Protein AF-0000000074333391 (afdb_homodimer)

pLDDT: mean 86.5, std 15.78, range [32.28, 97.62]

Sequence (176 aa):
MSSSSSAQSRLIGGKIEFFCNCNRQLRVQTSTSRMNPGKRYVKCGECRVYEFLDDDLPSEYYKELVFGFFQRQRGVDTRPMVEALGKVMSSSSSAQSRLIGGKIEFFCNCNRQLRVQTSTSRMNPGKRYVKCGECRVYEFLDDDLPSEYYKELVFGFFQRQRGVDTRPMVEALGKV

Radius of gyration: 20.05 Å; Cα contacts (8 Å, |Δi|>4): 295; chains: 2; bounding box: 41×58×46 Å

Structure (mmCIF, N/CA/C/O backbone):
data_AF-0000000074333391-model_v1
#
loop_
_entity.id
_entity.type
_entity.pdbx_description
1 polymer 'Uncharacterized protein'
#
loop_
_atom_site.group_PDB
_atom_site.id
_atom_site.type_symbol
_atom_site.label_atom_id
_atom_site.label_alt_id
_atom_site.label_comp_id
_atom_site.label_asym_id
_atom_site.label_entity_id
_atom_site.label_seq_id
_atom_site.pdbx_PDB_ins_code
_atom_site.Cartn_x
_atom_site.Cartn_y
_atom_site.Cartn_z
_atom_site.occupancy
_atom_site.B_iso_or_equiv
_atom_site.auth_seq_id
_atom_site.auth_comp_id
_atom_site.auth_asym_id
_atom_site.auth_atom_id
_atom_site.pdbx_PDB_model_num
ATOM 1 N N . MET A 1 1 ? -13.977 -21.531 -26.641 1 32.59 1 MET A N 1
ATOM 2 C CA . MET A 1 1 ? -14.367 -20.75 -25.469 1 32.59 1 MET A CA 1
ATOM 3 C C . MET A 1 1 ? -13.258 -20.766 -24.406 1 32.59 1 MET A C 1
ATOM 5 O O . MET A 1 1 ? -13.047 -21.766 -23.75 1 32.59 1 MET A O 1
ATOM 9 N N . SER A 1 2 ? -12.023 -20.234 -24.578 1 42.62 2 SER A N 1
ATOM 10 C CA . SER A 1 2 ? -10.883 -20.344 -23.688 1 42.62 2 SER A CA 1
ATOM 11 C C . SER A 1 2 ? -11.242 -19.922 -22.266 1 42.62 2 SER A C 1
ATOM 13 O O . SER A 1 2 ? -11.555 -18.766 -22.016 1 42.62 2 SER A O 1
ATOM 15 N N . SER A 1 3 ? -12.07 -20.578 -21.531 1 46.5 3 SER A N 1
ATOM 16 C CA . SER A 1 3 ? -12.602 -20.328 -20.188 1 46.5 3 SER A CA 1
ATOM 17 C C . SER A 1 3 ? -11.523 -19.766 -19.266 1 46.5 3 SER A C 1
ATOM 19 O O . SER A 1 3 ? -10.445 -20.359 -19.125 1 46.5 3 SER A O 1
ATOM 21 N N . SER A 1 4 ? -11.383 -18.516 -19.203 1 55.12 4 SER A N 1
ATOM 22 C CA . SER A 1 4 ? -10.422 -17.828 -18.344 1 55.12 4 SER A CA 1
ATOM 23 C C . SER A 1 4 ? -10.359 -18.484 -16.969 1 55.12 4 SER A C 1
ATOM 25 O O . SER A 1 4 ? -11.297 -18.359 -16.172 1 55.12 4 SER A O 1
ATOM 27 N N . SER A 1 5 ? -9.93 -19.812 -16.828 1 76.12 5 SER A N 1
ATOM 28 C CA . SER A 1 5 ? -10.047 -20.625 -15.617 1 76.12 5 SER A CA 1
ATOM 29 C C . SER A 1 5 ? -9.289 -19.984 -14.461 1 76.12 5 SER A C 1
ATOM 31 O O . SER A 1 5 ? -8.172 -19.5 -14.641 1 76.12 5 SER A O 1
ATOM 33 N N . SER A 1 6 ? -9.984 -19.391 -13.5 1 88.31 6 SER A N 1
ATOM 34 C CA . SER A 1 6 ? -9.438 -18.859 -12.258 1 88.31 6 SER A CA 1
ATOM 35 C C . SER A 1 6 ? -8.648 -19.922 -11.5 1 88.31 6 SER A C 1
ATOM 37 O O . SER A 1 6 ? -8.922 -21.109 -11.641 1 88.31 6 SER A O 1
ATOM 39 N N . ALA A 1 7 ? -7.551 -19.516 -10.883 1 94.75 7 ALA A N 1
ATOM 40 C CA . ALA A 1 7 ? -6.793 -20.422 -10.023 1 94.75 7 ALA A CA 1
ATOM 41 C C . ALA A 1 7 ? -7.652 -20.938 -8.867 1 94.75 7 ALA A C 1
ATOM 43 O O . ALA A 1 7 ? -8.617 -20.281 -8.469 1 94.75 7 ALA A O 1
ATOM 44 N N . GLN A 1 8 ? -7.391 -22.172 -8.469 1 94.38 8 GLN A N 1
ATOM 45 C CA . GLN A 1 8 ? -8.062 -22.75 -7.312 1 94.38 8 GLN A CA 1
ATOM 46 C C . GLN A 1 8 ? -7.195 -22.641 -6.062 1 94.38 8 GLN A C 1
ATOM 48 O O . GLN A 1 8 ? -5.98 -22.844 -6.121 1 94.38 8 GLN A O 1
ATOM 53 N N . SER A 1 9 ? -7.832 -22.125 -4.957 1 95.12 9 SER A N 1
ATOM 54 C CA . SER A 1 9 ? -7.113 -22.078 -3.688 1 95.12 9 SER A CA 1
ATOM 55 C C . SER A 1 9 ? -7.496 -23.25 -2.791 1 95.12 9 SER A C 1
ATOM 57 O O . SER A 1 9 ? -8.664 -23.641 -2.74 1 95.12 9 SER A O 1
ATOM 59 N N . ARG A 1 10 ? -6.527 -23.906 -2.131 1 93.25 10 ARG A N 1
ATOM 60 C CA . ARG A 1 10 ? -6.73 -25.016 -1.206 1 93.25 10 ARG A CA 1
ATOM 61 C C . ARG A 1 10 ? -5.957 -24.797 0.091 1 93.25 10 ARG A C 1
ATOM 63 O O . ARG A 1 10 ? -4.867 -24.219 0.08 1 93.25 10 ARG A O 1
ATOM 70 N N . LEU A 1 11 ? -6.609 -25.109 1.186 1 93.12 11 LEU A N 1
ATOM 71 C CA . LEU A 1 11 ? -5.887 -25.094 2.453 1 93.12 11 LEU A CA 1
ATOM 72 C C . LEU A 1 11 ? -5.113 -26.391 2.66 1 93.12 11 LEU A C 1
ATOM 74 O O . LEU A 1 11 ? -5.715 -27.469 2.771 1 93.12 11 LEU A O 1
ATOM 78 N N . ILE A 1 12 ? -3.889 -26.391 2.605 1 90.12 12 ILE A N 1
ATOM 79 C CA . ILE A 1 12 ? -3.029 -27.547 2.809 1 90.12 12 ILE A CA 1
ATOM 80 C C . ILE A 1 12 ? -2.072 -27.281 3.969 1 90.12 12 ILE A C 1
ATOM 82 O O . ILE A 1 12 ? -1.258 -26.359 3.91 1 90.12 12 ILE A O 1
ATOM 86 N N . GLY A 1 13 ? -2.117 -28.125 4.992 1 91.31 13 GLY A N 1
ATOM 87 C CA . GLY A 1 13 ? -1.224 -27.969 6.129 1 91.31 13 GLY A CA 1
ATOM 88 C C . GLY A 1 13 ? -1.33 -26.609 6.781 1 91.31 13 GLY A C 1
ATOM 89 O O . GLY A 1 13 ? -0.319 -26.016 7.172 1 91.31 13 GLY A O 1
ATOM 90 N N . GLY A 1 14 ? -2.508 -25.922 6.68 1 88.25 14 GLY A N 1
ATOM 91 C CA . GLY A 1 14 ? -2.717 -24.625 7.316 1 88.25 14 GLY A CA 1
ATOM 92 C C . GLY A 1 14 ? -2.312 -23.453 6.438 1 88.25 14 GLY A C 1
ATOM 93 O O . GLY A 1 14 ? -2.338 -22.312 6.879 1 88.25 14 GLY A O 1
ATOM 94 N N . LYS A 1 15 ? -1.855 -23.844 5.316 1 89.56 15 LYS A N 1
ATOM 95 C CA . LYS A 1 15 ? -1.466 -22.781 4.379 1 89.56 15 LYS A CA 1
ATOM 96 C C . LYS A 1 15 ? -2.352 -22.812 3.135 1 89.56 15 LYS A C 1
ATOM 98 O O . LYS A 1 15 ? -2.828 -23.859 2.721 1 89.56 15 LYS A O 1
ATOM 103 N N . ILE A 1 16 ? -2.59 -21.578 2.678 1 92.62 16 ILE A N 1
ATOM 104 C CA . ILE A 1 16 ? -3.342 -21.484 1.43 1 92.62 16 ILE A CA 1
ATOM 105 C C . ILE A 1 16 ? -2.404 -21.719 0.246 1 92.62 16 ILE A C 1
ATOM 107 O O . ILE A 1 16 ? -1.4 -21.016 0.098 1 92.62 16 ILE A O 1
ATOM 111 N N . GLU A 1 17 ? -2.783 -22.703 -0.488 1 95.62 17 GLU A N 1
ATOM 112 C CA . GLU A 1 17 ? -2.043 -23.016 -1.708 1 95.62 17 GLU A CA 1
ATOM 113 C C . GLU A 1 17 ? -2.906 -22.797 -2.947 1 95.62 17 GLU A C 1
ATOM 115 O O . GLU A 1 17 ? -4.133 -22.891 -2.881 1 95.62 17 GLU A O 1
ATOM 120 N N . PHE A 1 18 ? -2.191 -22.453 -4.023 1 96.69 18 PHE A N 1
ATOM 121 C CA . PHE A 1 18 ? -2.922 -22.156 -5.25 1 96.69 18 PHE A CA 1
ATOM 122 C C . PHE A 1 18 ? -2.619 -23.188 -6.328 1 96.69 18 PHE A C 1
ATOM 124 O O . PHE A 1 18 ? -1.48 -23.641 -6.453 1 96.69 18 PHE A O 1
ATOM 131 N N . PHE A 1 19 ? -3.721 -23.562 -7.055 1 96.81 19 PHE A N 1
ATOM 132 C CA . PHE A 1 19 ? -3.596 -24.547 -8.117 1 96.81 19 PHE A CA 1
ATOM 133 C C . PHE A 1 19 ? -4.273 -24.062 -9.391 1 96.81 19 PHE A C 1
ATOM 135 O O . PHE A 1 19 ? -5.328 -23.438 -9.336 1 96.81 19 PHE A O 1
ATOM 142 N N . CYS A 1 20 ? -3.584 -24.328 -10.469 1 96.62 20 CYS A N 1
ATOM 143 C CA . CYS A 1 20 ? -4.25 -24.172 -11.758 1 96.62 20 CYS A CA 1
ATOM 144 C C . CYS A 1 20 ? -5.285 -25.266 -11.977 1 96.62 20 CYS A C 1
ATOM 146 O O . CYS A 1 20 ? -5.281 -26.281 -11.266 1 96.62 20 CYS A O 1
ATOM 148 N N . ASN A 1 21 ? -6.148 -25.031 -12.922 1 92.44 21 ASN A N 1
ATOM 149 C CA . ASN A 1 21 ? -7.137 -26.047 -13.258 1 92.44 21 ASN A CA 1
ATOM 150 C C . ASN A 1 21 ? -6.488 -27.266 -13.922 1 92.44 21 ASN A C 1
ATOM 152 O O . ASN A 1 21 ? -7.086 -28.344 -13.984 1 92.44 21 ASN A O 1
ATOM 156 N N . CYS A 1 22 ? -5.305 -27.234 -14.391 1 95.5 22 CYS A N 1
ATOM 157 C CA . CYS A 1 22 ? -4.566 -28.359 -14.961 1 95.5 22 CYS A CA 1
ATOM 158 C C . CYS A 1 22 ? -3.859 -29.156 -13.875 1 95.5 22 CYS A C 1
ATOM 160 O O . CYS A 1 22 ? -3.029 -30.016 -14.172 1 95.5 22 CYS A O 1
ATOM 162 N N . ASN A 1 23 ? -4.059 -28.734 -12.68 1 93.69 23 ASN A N 1
ATOM 163 C CA . ASN A 1 23 ? -3.643 -29.453 -11.477 1 93.69 23 ASN A CA 1
ATOM 164 C C . ASN A 1 23 ? -2.197 -29.125 -11.109 1 93.69 23 ASN A C 1
ATOM 166 O O . ASN A 1 23 ? -1.591 -29.828 -10.297 1 93.69 23 ASN A O 1
ATOM 170 N N . ARG A 1 24 ? -1.638 -28.141 -11.695 1 95.44 24 ARG A N 1
ATOM 171 C CA . ARG A 1 24 ? -0.315 -27.688 -11.289 1 95.44 24 ARG A CA 1
ATOM 172 C C . ARG A 1 24 ? -0.411 -26.719 -10.109 1 95.44 24 ARG A C 1
ATOM 174 O O . ARG A 1 24 ? -1.289 -25.844 -10.078 1 95.44 24 ARG A O 1
ATOM 181 N N . GLN A 1 25 ? 0.485 -27 -9.18 1 96.44 25 GLN A N 1
ATOM 182 C CA . GLN A 1 25 ? 0.6 -26.047 -8.094 1 96.44 25 GLN A CA 1
ATOM 183 C C . GLN A 1 25 ? 1.235 -24.734 -8.57 1 96.44 25 GLN A C 1
ATOM 185 O O . GLN A 1 25 ? 2.203 -24.766 -9.336 1 96.44 25 GLN A O 1
ATOM 190 N N . LEU A 1 26 ? 0.588 -23.609 -8.172 1 97 26 LEU A N 1
ATOM 191 C CA . LEU A 1 26 ? 1.066 -22.312 -8.617 1 97 26 LEU A CA 1
ATOM 192 C C . LEU A 1 26 ? 1.818 -21.594 -7.496 1 97 26 LEU A C 1
ATOM 194 O O . LEU A 1 26 ? 1.351 -21.547 -6.355 1 97 26 LEU A O 1
ATOM 198 N N . ARG A 1 27 ? 2.975 -21.031 -7.828 1 96.12 27 ARG A N 1
ATOM 199 C CA . ARG A 1 27 ? 3.742 -20.25 -6.863 1 96.12 27 ARG A CA 1
ATOM 200 C C . ARG A 1 27 ? 3.229 -18.812 -6.797 1 96.12 27 ARG A C 1
ATOM 202 O O . ARG A 1 27 ? 2.918 -18.219 -7.824 1 96.12 27 ARG A O 1
ATOM 209 N N . VAL A 1 28 ? 3.18 -18.344 -5.543 1 95.94 28 VAL A N 1
ATOM 210 C CA . VAL A 1 28 ? 2.812 -16.938 -5.344 1 95.94 28 VAL A CA 1
ATOM 211 C C . VAL A 1 28 ? 4.02 -16.047 -5.602 1 95.94 28 VAL A C 1
ATOM 213 O O . VAL A 1 28 ? 5.098 -16.266 -5.039 1 95.94 28 VAL A O 1
ATOM 216 N N . GLN A 1 29 ? 3.887 -15.07 -6.555 1 96 29 GLN A N 1
ATOM 217 C CA . GLN A 1 29 ? 4.918 -14.086 -6.875 1 96 29 GLN A CA 1
ATOM 218 C C . GLN A 1 29 ? 4.473 -12.68 -6.496 1 96 29 GLN A C 1
ATOM 220 O O . GLN A 1 29 ? 3.297 -12.453 -6.199 1 96 29 GLN A O 1
ATOM 225 N N . THR A 1 30 ? 5.504 -11.773 -6.359 1 95.06 30 THR A N 1
ATOM 226 C CA . THR A 1 30 ? 5.227 -10.375 -6.031 1 95.06 30 THR A CA 1
ATOM 227 C C . THR A 1 30 ? 5.578 -9.469 -7.207 1 95.06 30 THR A C 1
ATOM 229 O O . THR A 1 30 ? 6.703 -9.492 -7.707 1 95.06 30 THR A O 1
ATOM 232 N N . SER A 1 31 ? 4.57 -8.711 -7.676 1 96.38 31 SER A N 1
ATOM 233 C CA . SER A 1 31 ? 4.809 -7.727 -8.727 1 96.38 31 SER A CA 1
ATOM 234 C C . SER A 1 31 ? 5.609 -6.539 -8.211 1 96.38 31 SER A C 1
ATOM 236 O O . SER A 1 31 ? 5.32 -6.016 -7.129 1 96.38 31 SER A O 1
ATOM 238 N N . THR A 1 32 ? 6.594 -6.082 -8.914 1 93.94 32 THR A N 1
ATOM 239 C CA . THR A 1 32 ? 7.383 -4.91 -8.547 1 93.94 32 THR A CA 1
ATOM 240 C C . THR A 1 32 ? 7.227 -3.807 -9.586 1 93.94 32 THR A C 1
ATOM 242 O O . THR A 1 32 ? 7.977 -2.828 -9.578 1 93.94 32 THR A O 1
ATOM 245 N N . SER A 1 33 ? 6.309 -3.992 -10.445 1 94.75 33 SER A N 1
ATOM 246 C CA . SER A 1 33 ? 6.078 -2.986 -11.477 1 94.75 33 SER A CA 1
ATOM 247 C C . SER A 1 33 ? 5.461 -1.723 -10.891 1 94.75 33 SER A C 1
ATOM 249 O O . SER A 1 33 ? 4.824 -1.768 -9.836 1 94.75 33 SER A O 1
ATOM 251 N N . ARG A 1 34 ? 5.613 -0.587 -11.562 1 92.75 34 ARG A N 1
ATOM 252 C CA . ARG A 1 34 ? 5.098 0.695 -11.094 1 92.75 34 ARG A CA 1
ATOM 253 C C . ARG A 1 34 ? 3.574 0.678 -11.023 1 92.75 34 ARG A C 1
ATOM 255 O O . ARG A 1 34 ? 2.979 1.343 -10.172 1 92.75 34 ARG A O 1
ATOM 262 N N . MET A 1 35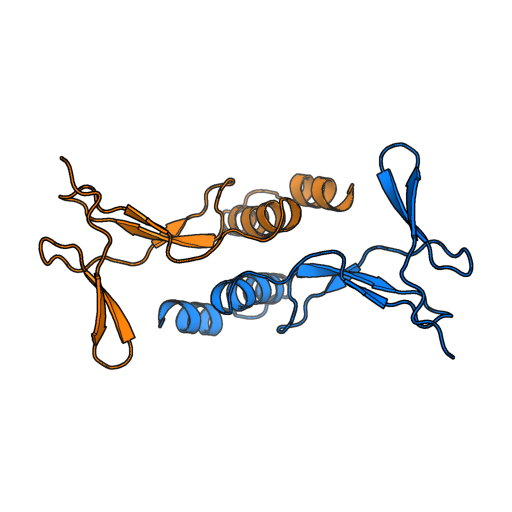 ? 2.969 -0.097 -11.836 1 95.44 35 MET A N 1
ATOM 263 C CA . MET A 1 35 ? 1.512 -0.113 -11.93 1 95.44 35 MET A CA 1
ATOM 264 C C . MET A 1 35 ? 0.9 -0.939 -10.805 1 95.44 35 MET A C 1
ATOM 266 O O . MET A 1 35 ? -0.209 -0.652 -10.352 1 95.44 35 MET A O 1
ATOM 270 N N . ASN A 1 36 ? 1.569 -1.975 -10.352 1 96.75 36 ASN A N 1
ATOM 271 C CA . ASN A 1 36 ? 1.051 -2.871 -9.32 1 96.75 36 ASN A CA 1
ATOM 272 C C . ASN A 1 36 ? 2.139 -3.279 -8.336 1 96.75 36 ASN A C 1
ATOM 274 O O . ASN A 1 36 ? 2.369 -4.469 -8.109 1 96.75 36 ASN A O 1
ATOM 278 N N . PRO A 1 37 ? 2.719 -2.311 -7.738 1 96.25 37 PRO A N 1
ATOM 279 C CA . PRO A 1 37 ? 3.838 -2.658 -6.859 1 96.25 37 PRO A CA 1
ATOM 280 C C . PRO A 1 37 ? 3.393 -3.412 -5.609 1 96.25 37 PRO A C 1
ATOM 282 O O . PRO A 1 37 ? 2.434 -3.006 -4.949 1 96.25 37 PRO A O 1
ATOM 285 N N . GLY A 1 38 ? 4.078 -4.531 -5.379 1 95.25 38 GLY A N 1
ATOM 286 C CA . GLY A 1 38 ? 3.83 -5.273 -4.152 1 95.25 38 GLY A CA 1
ATOM 287 C C . GLY A 1 38 ? 2.691 -6.27 -4.277 1 95.25 38 GLY A C 1
ATOM 288 O O . GLY A 1 38 ? 2.484 -7.098 -3.391 1 95.25 38 GLY A O 1
ATOM 289 N N . LYS A 1 39 ? 1.896 -6.148 -5.371 1 96.62 39 LYS A N 1
ATOM 290 C CA . LYS A 1 39 ? 0.739 -7.027 -5.52 1 96.62 39 LYS A CA 1
ATOM 291 C C . LYS A 1 39 ? 1.172 -8.469 -5.762 1 96.62 39 LYS A C 1
ATOM 293 O O . LYS A 1 39 ? 2.055 -8.727 -6.582 1 96.62 39 LYS A O 1
ATOM 298 N N . ARG A 1 40 ? 0.473 -9.305 -5.008 1 96.06 40 ARG A N 1
ATOM 299 C CA . ARG A 1 40 ? 0.779 -10.719 -5.207 1 96.06 40 ARG A CA 1
ATOM 300 C C . ARG A 1 40 ? -0.031 -11.289 -6.363 1 96.06 40 ARG A C 1
ATOM 302 O O . ARG A 1 40 ? -1.159 -10.859 -6.613 1 96.06 40 ARG A O 1
ATOM 309 N N . TYR A 1 41 ? 0.619 -12.25 -7.047 1 96.88 41 TYR A N 1
ATOM 310 C CA . TYR A 1 41 ? -0.093 -12.898 -8.141 1 96.88 41 TYR A CA 1
ATOM 311 C C . TYR A 1 41 ? 0.376 -14.336 -8.328 1 96.88 41 TYR A C 1
ATOM 313 O O . TYR A 1 41 ? 1.42 -14.727 -7.805 1 96.88 41 TYR A O 1
ATOM 321 N N . VAL A 1 42 ? -0.471 -15.094 -8.969 1 97 42 VAL A N 1
ATOM 322 C CA . VAL A 1 42 ? -0.135 -16.438 -9.414 1 97 42 VAL A CA 1
ATOM 323 C C . VAL A 1 42 ? -0.33 -16.562 -10.922 1 97 42 VAL A C 1
ATOM 325 O O . VAL A 1 42 ? -1.136 -15.836 -11.508 1 97 42 VAL A O 1
ATOM 328 N N . LYS A 1 43 ? 0.478 -17.438 -11.492 1 97.62 43 LYS A N 1
ATOM 329 C CA . LYS A 1 43 ? 0.326 -17.703 -12.914 1 97.62 43 LYS A CA 1
ATOM 330 C C . LYS A 1 43 ? 0.72 -19.141 -13.258 1 97.62 43 LYS A C 1
ATOM 332 O O . LYS A 1 43 ? 1.646 -19.688 -12.664 1 97.62 43 LYS A O 1
ATOM 337 N N . CYS A 1 44 ? -0.02 -19.719 -14.141 1 96.88 44 CYS A N 1
ATOM 338 C CA . CYS A 1 44 ? 0.323 -21.031 -14.68 1 96.88 44 CYS A CA 1
ATOM 339 C C . CYS A 1 44 ? 1.198 -20.891 -15.922 1 96.88 44 CYS A C 1
ATOM 341 O O . CYS A 1 44 ? 0.898 -20.109 -16.812 1 96.88 44 CYS A O 1
ATOM 343 N N . GLY A 1 45 ? 2.305 -21.656 -16 1 95.38 45 GLY A N 1
ATOM 344 C CA . GLY A 1 45 ? 3.205 -21.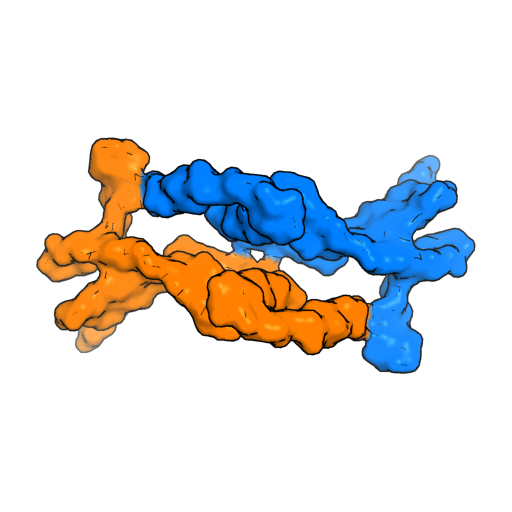609 -17.141 1 95.38 45 GLY A CA 1
ATOM 345 C C . GLY A 1 45 ? 2.656 -22.344 -18.359 1 95.38 45 GLY A C 1
ATOM 346 O O . GLY A 1 45 ? 3.17 -22.172 -19.469 1 95.38 45 GLY A O 1
ATOM 347 N N . GLU A 1 46 ? 1.647 -23.125 -18.219 1 93.56 46 GLU A N 1
ATOM 348 C CA . GLU A 1 46 ? 1.13 -23.969 -19.297 1 93.56 46 GLU A CA 1
ATOM 349 C C . GLU A 1 46 ? -0.262 -23.516 -19.734 1 93.56 46 GLU A C 1
ATOM 351 O O . GLU A 1 46 ? -0.732 -23.891 -20.812 1 93.56 46 GLU A O 1
ATOM 356 N N . CYS A 1 47 ? -0.888 -22.906 -18.875 1 94.81 47 CYS A N 1
ATOM 357 C CA . CYS A 1 47 ? -2.244 -22.438 -19.125 1 94.81 47 CYS A CA 1
ATOM 358 C C . CYS A 1 47 ? -2.305 -20.906 -19.109 1 94.81 47 CYS A C 1
ATOM 360 O O . CYS A 1 47 ? -1.272 -20.25 -19 1 94.81 47 CYS A O 1
ATOM 362 N N . ARG A 1 48 ? -3.592 -20.375 -19.266 1 93.31 48 ARG A N 1
ATOM 363 C CA . ARG A 1 48 ? -3.762 -18.938 -19.328 1 93.31 48 ARG A CA 1
ATOM 364 C C . ARG A 1 48 ? -4.148 -18.359 -17.969 1 93.31 48 ARG A C 1
ATOM 366 O O . ARG A 1 48 ? -4.594 -17.219 -17.875 1 93.31 48 ARG A O 1
ATOM 373 N N . VAL A 1 49 ? -3.945 -19.234 -17 1 95.31 49 VAL A N 1
ATOM 374 C CA . VAL A 1 49 ? -4.305 -18.766 -15.664 1 95.31 49 VAL A CA 1
ATOM 375 C C . VAL A 1 49 ? -3.291 -17.734 -15.188 1 95.31 49 VAL A C 1
ATOM 377 O O . VAL A 1 49 ? -2.084 -17.984 -15.203 1 95.31 49 VAL A O 1
ATOM 380 N N . TYR A 1 50 ? -3.68 -16.531 -14.914 1 96.94 50 TYR A N 1
ATOM 381 C CA . TYR A 1 50 ? -2.971 -15.406 -14.305 1 96.94 50 TYR A CA 1
ATOM 382 C C . TYR A 1 50 ? -3.908 -14.586 -13.422 1 96.94 50 TYR A C 1
ATOM 384 O O . TYR A 1 50 ? -4.883 -14.008 -13.914 1 96.94 50 TYR A O 1
ATOM 392 N N . GLU A 1 51 ? -3.523 -14.5 -12.07 1 96.06 51 GLU A N 1
ATOM 393 C CA . GLU A 1 51 ? -4.453 -13.836 -11.156 1 96.06 51 GLU A CA 1
ATOM 394 C C . GLU A 1 51 ? -3.707 -13.086 -10.062 1 96.06 51 GLU A C 1
ATOM 396 O O . GLU A 1 51 ? -2.803 -13.633 -9.43 1 96.06 51 GLU A O 1
ATOM 401 N N . PHE A 1 52 ? -4.172 -11.805 -9.977 1 96.5 52 PHE A N 1
ATOM 402 C CA . PHE A 1 52 ? -3.723 -11.07 -8.797 1 96.5 52 PHE A CA 1
ATOM 403 C C . PHE A 1 52 ? -4.465 -11.547 -7.551 1 96.5 52 PHE A C 1
ATOM 405 O O . PHE A 1 52 ? -5.664 -11.812 -7.602 1 96.5 52 PHE A O 1
ATOM 412 N N . LEU A 1 53 ? -3.695 -11.594 -6.5 1 94.81 53 LEU A N 1
ATOM 413 C CA . LEU A 1 53 ? -4.27 -12.125 -5.27 1 94.81 53 LEU A CA 1
ATOM 414 C C . LEU A 1 53 ? -4.699 -11 -4.336 1 94.81 53 LEU A C 1
ATOM 416 O O . LEU A 1 53 ? -5.398 -11.242 -3.35 1 94.81 53 LEU A O 1
ATOM 420 N N . ASP A 1 54 ? -4.258 -9.828 -4.574 1 94.62 54 ASP A N 1
ATOM 421 C CA . ASP A 1 54 ? -4.57 -8.664 -3.748 1 94.62 54 ASP A CA 1
ATOM 422 C C . ASP A 1 54 ? -5.367 -7.625 -4.535 1 94.62 54 ASP A C 1
ATOM 424 O O . ASP A 1 54 ? -5.258 -7.555 -5.762 1 94.62 54 ASP A O 1
ATOM 428 N N . ASP A 1 55 ? -6.148 -6.82 -3.744 1 95.06 55 ASP A N 1
ATOM 429 C CA . ASP A 1 55 ? -6.801 -5.668 -4.355 1 95.06 55 ASP A CA 1
ATOM 430 C C . ASP A 1 55 ? -5.797 -4.555 -4.641 1 95.06 55 ASP A C 1
ATOM 432 O O . ASP A 1 55 ? -4.652 -4.617 -4.191 1 95.06 55 ASP A O 1
ATOM 436 N N . ASP A 1 56 ? -6.32 -3.564 -5.43 1 94.75 56 ASP A N 1
ATOM 437 C CA . ASP A 1 56 ? -5.465 -2.438 -5.789 1 94.75 56 ASP A CA 1
ATOM 438 C C . ASP A 1 56 ? -5.137 -1.584 -4.566 1 94.75 56 ASP A C 1
ATOM 440 O O . ASP A 1 56 ? -5.934 -1.499 -3.631 1 94.75 56 ASP A O 1
ATOM 444 N N . LEU A 1 57 ? -3.967 -1.045 -4.629 1 96.12 57 LEU A N 1
ATOM 445 C CA . LEU A 1 57 ? -3.645 -0.02 -3.643 1 96.12 57 LEU A CA 1
ATOM 446 C C . LEU A 1 57 ? -4.617 1.152 -3.738 1 96.12 57 LEU A C 1
ATOM 448 O O . LEU A 1 57 ? -5.191 1.403 -4.801 1 96.12 57 LEU A O 1
ATOM 452 N N . PRO A 1 58 ? -4.785 1.79 -2.629 1 92.81 58 PRO A N 1
ATOM 453 C CA . PRO A 1 58 ? -5.914 2.721 -2.555 1 92.81 58 PRO A CA 1
ATOM 454 C C . PRO A 1 58 ? -5.668 4.012 -3.334 1 92.81 58 PRO A C 1
ATOM 456 O O . PRO A 1 58 ? -6.602 4.785 -3.562 1 92.81 58 PRO A O 1
ATOM 459 N N . SER A 1 59 ? -4.453 4.336 -3.746 1 92.62 59 SER A N 1
ATOM 460 C CA . SER A 1 59 ? -4.16 5.598 -4.418 1 92.62 59 SER A CA 1
ATOM 461 C C . SER A 1 59 ? -2.83 5.539 -5.156 1 92.62 59 SER A C 1
ATOM 463 O O . SER A 1 59 ? -2.027 4.629 -4.93 1 92.62 59 SER A O 1
ATOM 465 N N . GLU A 1 60 ? -2.725 6.637 -5.988 1 92.81 60 GLU A N 1
ATOM 466 C CA . GLU A 1 60 ? -1.444 6.773 -6.676 1 92.81 60 GLU A CA 1
ATOM 467 C C . GLU A 1 60 ? -0.31 7.027 -5.688 1 92.81 60 GLU A C 1
ATOM 469 O O . GLU A 1 60 ? 0.815 6.566 -5.895 1 92.81 60 GLU A O 1
ATOM 474 N N . TYR A 1 61 ? -0.694 7.73 -4.684 1 93 61 TYR A N 1
ATOM 475 C CA . TYR A 1 61 ? 0.302 7.992 -3.652 1 93 61 TYR A CA 1
ATOM 476 C C . TYR A 1 61 ? 0.885 6.691 -3.115 1 93 61 TYR A C 1
ATOM 478 O O . TYR A 1 61 ? 2.105 6.516 -3.088 1 93 61 TYR A O 1
ATOM 486 N N . TYR A 1 62 ?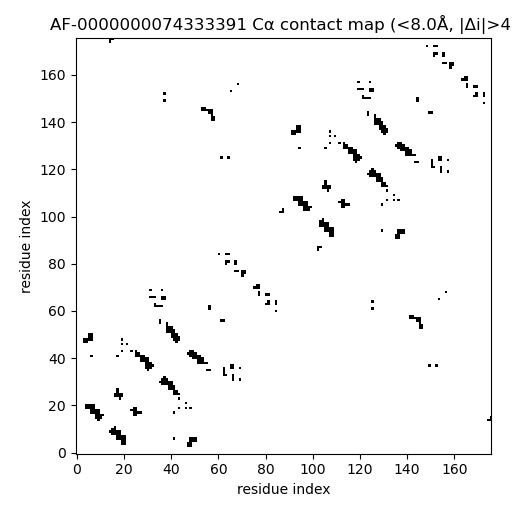 0.034 5.805 -2.754 1 94.12 62 TYR A N 1
ATOM 487 C CA . TYR A 1 62 ? 0.506 4.547 -2.189 1 94.12 62 TYR A CA 1
ATOM 488 C C . TYR A 1 62 ? 1.267 3.734 -3.23 1 94.12 62 TYR A C 1
ATOM 490 O O . TYR A 1 62 ? 2.234 3.043 -2.9 1 94.12 62 TYR A O 1
ATOM 498 N N . LYS A 1 63 ? 0.829 3.775 -4.426 1 94.56 63 LYS A N 1
ATOM 499 C CA . LYS A 1 63 ? 1.548 3.066 -5.48 1 94.56 63 LYS A CA 1
ATOM 500 C C . LYS A 1 63 ? 2.986 3.564 -5.598 1 94.56 63 LYS A C 1
ATOM 502 O O . LYS A 1 63 ? 3.922 2.766 -5.664 1 94.56 63 LYS A O 1
ATOM 507 N N . GLU A 1 64 ? 3.105 4.828 -5.629 1 93.81 64 GLU A N 1
ATOM 508 C CA . GLU A 1 64 ? 4.441 5.402 -5.738 1 93.81 64 GLU A CA 1
ATOM 509 C C . GLU A 1 64 ? 5.281 5.094 -4.5 1 93.81 64 GLU A C 1
ATOM 511 O O . GLU A 1 64 ? 6.488 4.867 -4.602 1 93.81 64 GLU A O 1
ATOM 516 N N . LEU A 1 65 ? 4.656 5.133 -3.365 1 93.69 65 LEU A N 1
ATOM 517 C CA . LEU A 1 65 ? 5.359 4.84 -2.121 1 93.69 65 LEU A CA 1
ATOM 518 C C . LEU A 1 65 ? 5.922 3.424 -2.139 1 93.69 65 LEU A C 1
ATOM 520 O O . LEU A 1 65 ? 7.117 3.223 -1.902 1 93.69 65 LEU A O 1
ATOM 524 N N . VAL A 1 66 ? 5.113 2.471 -2.438 1 93.62 66 VAL A N 1
ATOM 525 C CA . VAL A 1 66 ? 5.543 1.075 -2.438 1 93.62 66 VAL A CA 1
ATOM 526 C C . VAL A 1 66 ? 6.551 0.842 -3.559 1 93.62 66 VAL A C 1
ATOM 528 O O . VAL A 1 66 ? 7.574 0.183 -3.355 1 93.62 66 VAL A O 1
ATOM 531 N N . PHE A 1 67 ? 6.211 1.392 -4.766 1 94.31 67 PHE A N 1
ATOM 532 C CA . PHE A 1 67 ? 7.16 1.291 -5.867 1 94.31 67 PHE A CA 1
ATOM 533 C C . PHE A 1 67 ? 8.516 1.852 -5.465 1 94.31 67 PHE A C 1
ATOM 535 O O . PHE A 1 67 ? 9.555 1.26 -5.773 1 94.31 67 PHE A O 1
ATOM 542 N N . GLY A 1 68 ? 8.539 2.939 -4.82 1 91.12 68 GLY A N 1
ATOM 543 C CA . GLY A 1 68 ? 9.773 3.553 -4.359 1 91.12 68 GLY A CA 1
ATOM 544 C C . GLY A 1 68 ? 10.578 2.656 -3.434 1 91.12 68 GLY A C 1
ATOM 545 O O . GLY A 1 68 ? 11.805 2.621 -3.506 1 91.12 68 GLY A O 1
ATOM 546 N N . PHE A 1 69 ? 9.859 2.053 -2.586 1 89.94 69 PHE A N 1
ATOM 547 C CA . PHE A 1 69 ? 10.539 1.139 -1.674 1 89.94 69 PHE A CA 1
ATOM 548 C C . PHE A 1 69 ? 11.258 0.035 -2.443 1 89.94 69 PHE A C 1
ATOM 550 O O . PHE A 1 69 ? 12.398 -0.302 -2.137 1 89.94 69 PHE A O 1
ATOM 557 N N . PHE A 1 70 ? 10.578 -0.457 -3.479 1 91.5 70 PHE A N 1
ATOM 558 C CA . PHE A 1 70 ? 11.195 -1.506 -4.277 1 91.5 70 PHE A CA 1
ATOM 559 C C . PHE A 1 70 ? 12.398 -0.967 -5.039 1 91.5 70 PHE A C 1
ATOM 561 O O . PHE A 1 70 ? 13.414 -1.656 -5.176 1 91.5 70 PHE A O 1
ATOM 568 N N . GLN A 1 71 ? 12.281 0.209 -5.504 1 90.25 71 GLN A N 1
ATOM 569 C CA . GLN A 1 71 ? 13.406 0.818 -6.203 1 90.25 71 GLN A CA 1
ATOM 570 C C . GLN A 1 71 ? 14.602 0.988 -5.273 1 90.25 71 GLN A C 1
ATOM 572 O O . GLN A 1 71 ? 15.742 0.729 -5.668 1 90.25 71 GLN A O 1
ATOM 577 N N . ARG A 1 72 ? 14.344 1.395 -4.109 1 86.5 72 ARG A N 1
ATOM 578 C CA . ARG A 1 72 ? 15.398 1.559 -3.119 1 86.5 72 ARG A CA 1
ATOM 579 C C . ARG A 1 72 ? 16.078 0.226 -2.818 1 86.5 72 ARG A C 1
ATOM 581 O O . ARG A 1 72 ? 17.297 0.168 -2.662 1 86.5 72 ARG A O 1
ATOM 588 N N . GLN A 1 73 ? 15.281 -0.752 -2.699 1 84 73 GLN A N 1
ATOM 589 C CA . GLN A 1 73 ? 15.82 -2.08 -2.43 1 84 73 GLN A CA 1
ATOM 590 C C . GLN A 1 73 ? 16.75 -2.533 -3.549 1 84 73 GLN A C 1
ATOM 592 O O . GLN A 1 73 ? 17.672 -3.316 -3.316 1 84 73 GLN A O 1
ATOM 597 N N . ARG A 1 74 ? 16.578 -1.982 -4.691 1 87.12 74 ARG A N 1
ATOM 598 C CA . ARG A 1 74 ? 17.406 -2.326 -5.836 1 87.12 74 ARG A CA 1
ATOM 599 C C . ARG A 1 74 ? 18.562 -1.346 -5.984 1 87.12 74 ARG A C 1
ATOM 601 O O . ARG A 1 74 ? 19.359 -1.442 -6.934 1 87.12 74 ARG A O 1
ATOM 608 N N . GLY A 1 75 ? 18.594 -0.37 -5.023 1 84.12 75 GLY A N 1
ATOM 609 C CA . GLY A 1 75 ? 19.703 0.57 -5.027 1 84.12 75 GLY A CA 1
ATOM 610 C C . GLY A 1 75 ? 19.438 1.792 -5.887 1 84.12 75 GLY A C 1
ATOM 611 O O . GLY A 1 75 ? 20.375 2.514 -6.246 1 84.12 75 GLY A O 1
ATOM 612 N N . VAL A 1 76 ? 18.266 1.955 -6.387 1 79.69 76 VAL A N 1
ATOM 613 C CA . VAL A 1 76 ? 17.906 3.111 -7.199 1 79.69 76 VAL A CA 1
ATOM 614 C C . VAL A 1 76 ? 17.594 4.305 -6.297 1 79.69 76 VAL A C 1
ATOM 616 O O . VAL A 1 76 ? 17.016 4.145 -5.227 1 79.69 76 VAL A O 1
ATOM 619 N N . ASP A 1 77 ? 18.109 5.43 -6.645 1 73.81 77 ASP A N 1
ATOM 620 C CA . ASP A 1 77 ? 17.812 6.648 -5.895 1 73.81 77 ASP A CA 1
ATOM 621 C C . ASP A 1 77 ? 16.359 7.07 -6.082 1 73.81 77 ASP A C 1
ATOM 623 O O . ASP A 1 77 ? 15.945 7.434 -7.184 1 73.81 77 ASP A O 1
ATOM 627 N N . THR A 1 78 ? 15.516 6.93 -5.012 1 71.5 78 THR A N 1
ATOM 628 C CA . THR A 1 78 ? 14.078 7.188 -5.102 1 71.5 78 THR A CA 1
ATOM 629 C C . THR A 1 78 ? 13.75 8.594 -4.602 1 71.5 78 THR A C 1
ATOM 631 O O . THR A 1 78 ? 12.586 8.984 -4.562 1 71.5 78 THR A O 1
ATOM 634 N N . ARG A 1 79 ? 14.586 9.32 -4.184 1 63.72 79 ARG A N 1
ATOM 635 C CA . ARG A 1 79 ? 14.359 10.672 -3.678 1 63.72 79 ARG A CA 1
ATOM 636 C C . ARG A 1 79 ? 13.492 11.477 -4.641 1 63.72 79 ARG A C 1
ATOM 638 O O . ARG A 1 79 ? 12.531 12.117 -4.223 1 63.72 79 ARG A O 1
ATOM 645 N N . PRO A 1 80 ? 13.758 11.453 -5.887 1 60.31 80 PRO A N 1
ATOM 646 C CA . PRO A 1 80 ? 12.898 12.203 -6.801 1 60.31 80 PRO A CA 1
ATOM 647 C C . PRO A 1 80 ? 11.438 11.742 -6.75 1 60.31 80 PRO A C 1
ATOM 649 O O . PRO A 1 80 ? 10.523 12.555 -6.895 1 60.31 80 PRO A O 1
ATOM 652 N N . MET A 1 81 ? 11.25 10.523 -6.441 1 63.09 81 MET A N 1
ATOM 653 C CA . MET A 1 81 ? 9.898 9.969 -6.406 1 63.09 81 MET A CA 1
ATOM 654 C C . MET A 1 81 ? 9.156 10.43 -5.156 1 63.09 81 MET A C 1
ATOM 656 O O . MET A 1 81 ? 7.996 10.828 -5.23 1 63.09 81 MET A O 1
ATOM 660 N N . VAL A 1 82 ? 9.812 10.398 -4.141 1 58.94 82 VAL A N 1
ATOM 661 C CA . VAL A 1 82 ? 9.25 10.805 -2.863 1 58.94 82 VAL A CA 1
ATOM 662 C C . VAL A 1 82 ? 8.906 12.297 -2.902 1 58.94 82 VAL A C 1
ATOM 664 O O . VAL A 1 82 ? 7.844 12.711 -2.43 1 58.94 82 VAL A O 1
ATOM 667 N N . GLU A 1 83 ? 9.867 13.062 -3.398 1 58.28 83 GLU A N 1
ATOM 668 C CA . GLU A 1 83 ? 9.633 14.492 -3.531 1 58.28 83 GLU A CA 1
ATOM 669 C C . GLU A 1 83 ? 8.414 14.773 -4.402 1 58.28 83 GLU A C 1
ATOM 671 O O . GLU A 1 83 ? 7.645 15.703 -4.125 1 58.28 83 GLU A O 1
ATOM 676 N N . ALA A 1 84 ? 8.18 13.992 -5.328 1 59.5 84 ALA A N 1
ATOM 677 C CA . ALA A 1 84 ? 7.035 14.148 -6.215 1 59.5 84 ALA A CA 1
ATOM 678 C C . ALA A 1 84 ? 5.734 13.805 -5.5 1 59.5 84 ALA A C 1
ATOM 680 O O . ALA A 1 84 ? 4.703 14.438 -5.734 1 59.5 84 ALA A O 1
ATOM 681 N N . LEU A 1 85 ? 5.758 12.836 -4.66 1 60.16 85 LEU A N 1
ATOM 682 C CA . LEU A 1 85 ? 4.586 12.383 -3.916 1 60.16 85 LEU A CA 1
ATOM 683 C C . LEU A 1 85 ? 4.156 13.43 -2.895 1 60.16 85 LEU A C 1
ATOM 685 O O . LEU A 1 85 ? 2.967 13.562 -2.596 1 60.16 85 LEU A O 1
ATOM 689 N N . GLY A 1 86 ? 5.066 14.094 -2.137 1 52.03 86 GLY A N 1
ATOM 690 C CA . GLY A 1 86 ? 4.766 15.172 -1.205 1 52.03 86 GLY A CA 1
ATOM 691 C C . GLY A 1 86 ? 4.102 16.359 -1.864 1 52.03 86 GLY A C 1
ATOM 692 O O . GLY A 1 86 ? 3.629 17.266 -1.181 1 52.03 86 GLY A O 1
ATOM 693 N N . LYS A 1 87 ? 4.395 16.516 -3.201 1 47.47 87 LYS A N 1
ATOM 694 C CA . LYS A 1 87 ? 3.836 17.688 -3.867 1 47.47 87 LYS A CA 1
ATOM 695 C C . LYS A 1 87 ? 2.33 17.547 -4.066 1 47.47 87 LYS A C 1
ATOM 697 O O . LYS A 1 87 ? 1.677 18.453 -4.586 1 47.47 87 LYS A O 1
ATOM 702 N N . VAL A 1 88 ? 1.732 16.438 -3.553 1 39.5 88 VAL A N 1
ATOM 703 C CA . VAL A 1 88 ? 0.277 16.547 -3.566 1 39.5 88 VAL A CA 1
ATOM 704 C C . VAL A 1 88 ? -0.219 17.016 -2.205 1 39.5 88 VAL A C 1
ATOM 706 O O . VAL A 1 88 ? 0.397 16.734 -1.176 1 39.5 88 VAL A O 1
ATOM 709 N N . MET B 1 1 ? -21.797 20.25 21.609 1 32.28 1 MET B N 1
ATOM 710 C CA . MET B 1 1 ? -21.734 19.438 20.391 1 32.28 1 MET B CA 1
ATOM 711 C C . MET B 1 1 ? -20.375 19.578 19.703 1 32.28 1 MET B C 1
ATOM 713 O O . MET B 1 1 ? -20.062 20.641 19.156 1 32.28 1 MET B O 1
ATOM 717 N N . SER B 1 2 ? -19.203 19.109 20.219 1 42.84 2 SER B N 1
ATOM 718 C CA . SER B 1 2 ? -17.859 19.328 19.703 1 42.84 2 SER B CA 1
ATOM 719 C C . SER B 1 2 ? -17.75 18.953 18.234 1 42.84 2 SER B C 1
ATOM 721 O O . SER B 1 2 ? -17.906 17.781 17.859 1 42.84 2 SER B O 1
ATOM 723 N N . SER B 1 3 ? -18.344 19.625 17.281 1 46.47 3 SER B N 1
ATOM 724 C CA . SER B 1 3 ? -18.422 19.406 15.836 1 46.47 3 SER B CA 1
ATOM 725 C C . SER B 1 3 ? -17.094 18.906 15.281 1 46.47 3 SER B C 1
ATOM 727 O O . SER B 1 3 ? -16.047 19.531 15.5 1 46.47 3 SER B O 1
ATOM 729 N N . SER B 1 4 ? -16.891 17.656 15.203 1 55.38 4 SER B N 1
ATOM 730 C CA . SER B 1 4 ? -15.688 17.047 14.656 1 55.38 4 SER B CA 1
ATOM 731 C C . SER B 1 4 ? -15.234 17.75 13.391 1 55.38 4 SER B C 1
ATOM 733 O O . SER B 1 4 ? -15.906 17.703 12.359 1 55.38 4 SER B O 1
ATOM 735 N N . SER B 1 5 ? -14.766 19.062 13.469 1 76.56 5 SER B N 1
ATOM 736 C CA . SER B 1 5 ? -14.516 19.938 12.312 1 76.56 5 SER B CA 1
ATOM 737 C C . SER B 1 5 ? -13.453 19.328 11.398 1 76.56 5 SER B C 1
ATOM 739 O O . SER B 1 5 ? -12.414 18.875 11.867 1 76.56 5 SER B O 1
ATOM 741 N N . SER B 1 6 ? -13.844 18.734 10.258 1 88.25 6 SER B N 1
ATOM 742 C CA . SER B 1 6 ? -12.961 18.234 9.219 1 88.25 6 SER B CA 1
ATOM 743 C C . SER B 1 6 ? -12.031 19.328 8.695 1 88.25 6 SER B C 1
ATOM 745 O O . SER B 1 6 ? -12.367 20.516 8.758 1 88.25 6 SER B O 1
ATOM 747 N N . ALA B 1 7 ? -10.812 18.969 8.383 1 94.75 7 ALA B N 1
ATOM 748 C CA . ALA B 1 7 ? -9.883 19.906 7.754 1 94.75 7 ALA B CA 1
ATOM 749 C C . ALA B 1 7 ? -10.414 20.391 6.41 1 94.75 7 ALA B C 1
ATOM 751 O O . ALA B 1 7 ? -11.211 19.703 5.762 1 94.75 7 ALA B O 1
ATOM 752 N N . GLN B 1 8 ? -10.094 21.641 6.094 1 94.31 8 GLN B N 1
ATOM 753 C CA . GLN B 1 8 ? -10.445 22.203 4.793 1 94.31 8 GLN B CA 1
ATOM 754 C C . GLN B 1 8 ? -9.273 22.141 3.826 1 94.31 8 GLN B C 1
ATOM 756 O O . GLN B 1 8 ? -8.125 22.391 4.211 1 94.31 8 GLN B O 1
ATOM 761 N N . SER B 1 9 ? -9.578 21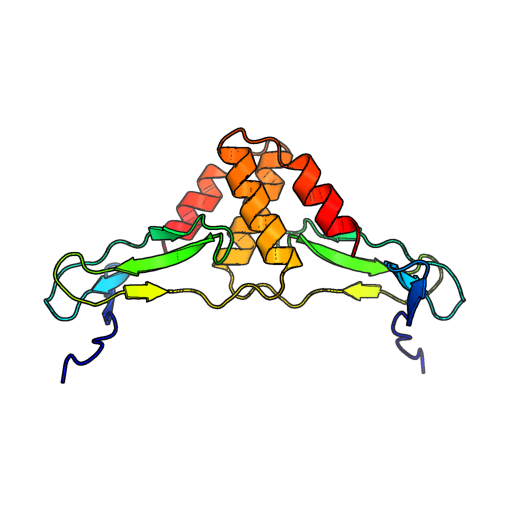.609 2.588 1 95.06 9 SER B N 1
ATOM 762 C CA . SER B 1 9 ? -8.539 21.594 1.562 1 95.06 9 SER B CA 1
ATOM 763 C C . SER B 1 9 ? -8.703 22.75 0.592 1 95.06 9 SER B C 1
ATOM 765 O O . SER B 1 9 ? -9.828 23.109 0.228 1 95.06 9 SER B O 1
ATOM 767 N N . ARG B 1 10 ? -7.609 23.438 0.224 1 93.44 10 ARG B N 1
ATOM 768 C CA . ARG B 1 10 ? -7.59 24.547 -0.728 1 93.44 10 ARG B CA 1
ATOM 769 C C . ARG B 1 10 ? -6.484 24.359 -1.764 1 93.44 10 ARG B C 1
ATOM 771 O O . ARG B 1 10 ? -5.422 23.812 -1.455 1 93.44 10 ARG B O 1
ATOM 778 N N . LEU B 1 11 ? -6.809 24.656 -2.99 1 93.06 11 LEU B N 1
ATOM 779 C CA . LEU B 1 11 ? -5.77 24.656 -4.012 1 93.06 11 LEU B CA 1
ATOM 780 C C . LEU B 1 11 ? -5.012 25.984 -4.008 1 93.06 11 LEU B C 1
ATOM 782 O O . LEU B 1 11 ? -5.59 27.031 -4.277 1 93.06 11 LEU B O 1
ATOM 786 N N . ILE B 1 12 ? -3.838 26.031 -3.637 1 90.06 12 ILE B N 1
ATOM 787 C CA . ILE B 1 12 ? -2.992 27.219 -3.607 1 90.06 12 ILE B CA 1
ATOM 788 C C . ILE B 1 12 ? -1.753 26.984 -4.469 1 90.06 12 ILE B C 1
ATOM 790 O O . ILE B 1 12 ? -0.954 26.094 -4.195 1 90.06 12 ILE B O 1
ATOM 794 N N . GLY B 1 13 ? -1.556 27.828 -5.473 1 91.19 13 GLY B N 1
ATOM 795 C CA . GLY B 1 13 ? -0.387 27.703 -6.328 1 91.19 13 GLY B CA 1
ATOM 796 C C . GLY B 1 13 ? -0.269 26.344 -6.977 1 91.19 13 GLY B C 1
ATOM 797 O O . GLY B 1 13 ? 0.828 25.781 -7.074 1 91.19 13 GLY B O 1
ATOM 798 N N . GLY B 1 14 ? -1.406 25.625 -7.184 1 88.25 14 GLY B N 1
ATOM 799 C CA . GLY B 1 14 ? -1.394 24.328 -7.844 1 88.25 14 GLY B CA 1
ATOM 800 C C . GLY B 1 14 ? -1.201 23.172 -6.883 1 88.25 14 GLY B C 1
ATOM 801 O O . GLY B 1 14 ? -1.071 22.016 -7.305 1 88.25 14 GLY B O 1
ATOM 802 N N . LYS B 1 15 ? -1.08 23.562 -5.68 1 89.62 15 LYS B N 1
ATOM 803 C CA . LYS B 1 15 ? -0.92 22.531 -4.664 1 89.62 15 LYS B CA 1
ATOM 804 C C . LYS B 1 15 ? -2.109 22.5 -3.705 1 89.62 15 LYS B C 1
ATOM 806 O O . LYS B 1 15 ? -2.709 23.547 -3.43 1 89.62 15 LYS B O 1
ATOM 811 N N . ILE B 1 16 ? -2.426 21.25 -3.336 1 92.44 16 ILE B N 1
ATOM 812 C CA . ILE B 1 16 ? -3.486 21.125 -2.342 1 92.44 16 ILE B CA 1
ATOM 813 C C . ILE B 1 16 ? -2.914 21.375 -0.946 1 92.44 16 ILE B C 1
ATOM 815 O O . ILE B 1 16 ? -1.968 20.703 -0.529 1 92.44 16 ILE B O 1
ATOM 819 N N . GLU B 1 17 ? -3.52 22.344 -0.342 1 95.56 17 GLU B N 1
ATOM 820 C CA . GLU B 1 17 ? -3.148 22.672 1.032 1 95.56 17 GLU B CA 1
ATOM 821 C C . GLU B 1 17 ? -4.309 22.422 1.991 1 95.56 17 GLU B C 1
ATOM 823 O O . GLU B 1 17 ? -5.473 22.484 1.593 1 95.56 17 GLU B O 1
ATOM 828 N N . PHE B 1 18 ? -3.908 22.094 3.219 1 96.69 18 PHE B N 1
ATOM 829 C CA . PHE B 1 18 ? -4.938 21.781 4.199 1 96.69 18 PHE B CA 1
ATOM 830 C C . PHE B 1 18 ? -4.973 22.812 5.312 1 96.69 18 PHE B C 1
ATOM 832 O O . PHE B 1 18 ? -3.926 23.297 5.746 1 96.69 18 PHE B O 1
ATOM 839 N N . PHE B 1 19 ? -6.242 23.172 5.707 1 96.75 19 PHE B N 1
ATOM 840 C CA . PHE B 1 19 ? -6.441 24.156 6.758 1 96.75 19 PHE B CA 1
ATOM 841 C C . PHE B 1 19 ? -7.422 23.656 7.805 1 96.75 19 PHE B C 1
ATOM 843 O O . PHE B 1 19 ? -8.398 22.984 7.473 1 96.75 19 PHE B O 1
ATOM 850 N N . CYS B 1 20 ? -7.066 23.922 9.039 1 96.56 20 CYS B N 1
ATOM 851 C CA . CYS B 1 20 ? -8.047 23.734 10.102 1 96.56 20 CYS B CA 1
ATOM 852 C C . CYS B 1 20 ? -9.133 24.797 10.023 1 96.56 20 CYS B C 1
ATOM 854 O O . CYS B 1 20 ? -8.977 25.812 9.336 1 96.56 20 CYS B O 1
ATOM 856 N N . ASN B 1 21 ? -10.211 24.531 10.695 1 92.31 21 ASN B N 1
ATOM 857 C CA . ASN B 1 21 ? -11.281 25.516 10.742 1 92.31 21 ASN B CA 1
ATOM 858 C C . ASN B 1 21 ? -10.867 26.75 11.547 1 92.31 21 ASN B C 1
ATOM 860 O O . ASN B 1 21 ? -11.492 27.812 11.438 1 92.31 21 ASN B O 1
ATOM 864 N N . CYS B 1 22 ? -9.867 26.75 12.32 1 95.44 22 CYS B N 1
ATOM 865 C CA . CYS B 1 22 ? -9.344 27.891 13.055 1 95.44 22 CYS B CA 1
ATOM 866 C C . CYS B 1 22 ? -8.398 28.719 12.195 1 95.44 22 CYS B C 1
ATOM 868 O O . CYS B 1 22 ? -7.715 29.609 12.695 1 95.44 22 CYS B O 1
ATOM 870 N N . ASN B 1 23 ? -8.25 28.297 11 1 93.75 23 ASN B N 1
ATOM 871 C CA . ASN B 1 23 ? -7.551 29.031 9.953 1 93.75 23 ASN B CA 1
ATOM 872 C C . ASN B 1 23 ? -6.047 28.75 9.992 1 93.75 23 ASN B C 1
ATOM 874 O O . ASN B 1 23 ? -5.27 29.469 9.367 1 93.75 23 ASN B O 1
ATOM 878 N N . ARG B 1 24 ? -5.641 27.781 10.711 1 95.44 24 ARG B N 1
ATOM 879 C CA . ARG B 1 24 ? -4.242 27.359 10.68 1 95.44 24 ARG B CA 1
ATOM 880 C C . ARG B 1 24 ? -3.986 26.391 9.531 1 95.44 24 ARG B C 1
ATOM 882 O O . ARG B 1 24 ? -4.793 25.5 9.273 1 95.44 24 ARG B O 1
ATOM 889 N N . GLN B 1 25 ? -2.885 26.734 8.875 1 96.31 25 GLN B N 1
ATOM 890 C CA . GLN B 1 25 ? -2.445 25.781 7.863 1 96.31 25 GLN B CA 1
ATOM 891 C C . GLN B 1 25 ? -1.92 24.5 8.508 1 96.31 25 GLN B C 1
ATOM 893 O O . GLN B 1 25 ? -1.196 24.547 9.508 1 96.31 25 GLN B O 1
ATOM 898 N N . LEU B 1 26 ? -2.389 23.344 7.941 1 97.06 26 LEU B N 1
ATOM 899 C CA . LEU B 1 26 ? -2.004 22.062 8.508 1 97.06 26 LEU B CA 1
ATOM 900 C C . LEU B 1 26 ? -0.954 21.375 7.645 1 97.06 26 LEU B C 1
ATOM 902 O O . LEU B 1 26 ? -1.095 21.312 6.422 1 97.06 26 LEU B O 1
ATOM 906 N N . ARG B 1 27 ? 0.086 20.859 8.289 1 96.12 27 ARG B N 1
ATOM 907 C CA . ARG B 1 27 ? 1.109 20.094 7.578 1 96.12 27 ARG B CA 1
ATOM 908 C C . ARG B 1 27 ? 0.677 18.641 7.379 1 96.12 27 ARG B C 1
ATOM 910 O O . ARG B 1 27 ? 0.122 18.031 8.289 1 96.12 27 ARG B O 1
ATOM 917 N N . VAL B 1 28 ? 0.989 18.172 6.156 1 95.94 28 VAL B N 1
ATOM 918 C CA . VAL B 1 28 ? 0.733 16.766 5.871 1 95.94 28 VAL B CA 1
ATOM 919 C C . VAL B 1 28 ? 1.855 15.906 6.449 1 95.94 28 VAL B C 1
ATOM 921 O O . VAL B 1 28 ? 3.035 16.156 6.199 1 95.94 28 VAL B O 1
ATOM 924 N N . GLN B 1 29 ? 1.484 14.922 7.336 1 96 29 GLN B N 1
ATOM 925 C CA . GLN B 1 29 ? 2.422 13.969 7.926 1 96 29 GLN B CA 1
ATOM 926 C C . GLN B 1 29 ? 2.139 12.547 7.449 1 96 29 GLN B C 1
ATOM 928 O O . GLN B 1 29 ? 1.089 12.281 6.863 1 96 29 GLN B O 1
ATOM 933 N N . THR B 1 30 ? 3.219 11.68 7.578 1 95.06 30 THR B N 1
ATOM 934 C CA . THR B 1 30 ? 3.086 10.281 7.199 1 95.06 30 THR B CA 1
ATOM 935 C C . THR B 1 30 ? 3.137 9.383 8.43 1 95.06 30 THR B C 1
ATOM 937 O O . THR B 1 30 ? 4.086 9.445 9.219 1 95.06 30 THR B O 1
ATOM 940 N N . SER B 1 31 ? 2.055 8.586 8.617 1 96.38 31 SER B N 1
ATOM 941 C CA . SER B 1 31 ? 2.035 7.605 9.703 1 96.38 31 SER B CA 1
ATOM 942 C C . SER B 1 31 ? 2.988 6.449 9.422 1 96.38 31 SER B C 1
ATOM 944 O O . SER B 1 31 ? 3.021 5.926 8.305 1 96.38 31 SER B O 1
ATOM 946 N N . THR B 1 32 ? 3.75 6.023 10.375 1 93.81 32 THR B N 1
ATOM 947 C CA . THR B 1 32 ? 4.648 4.879 10.242 1 93.81 32 THR B CA 1
ATOM 948 C C . THR B 1 32 ? 4.25 3.764 11.203 1 93.81 32 THR B C 1
ATOM 950 O O . THR B 1 32 ? 5 2.805 11.398 1 93.81 32 THR B O 1
ATOM 953 N N . SER B 1 33 ? 3.129 3.914 11.781 1 94.75 33 SER B N 1
ATOM 954 C CA . SER B 1 33 ? 2.66 2.896 12.711 1 94.75 33 SER B CA 1
ATOM 955 C C . SER B 1 33 ? 2.268 1.614 11.984 1 94.75 33 SER B C 1
ATOM 957 O O . SER B 1 33 ? 1.944 1.643 10.797 1 94.75 33 SER B O 1
ATOM 959 N N . ARG B 1 34 ? 2.266 0.475 12.68 1 92.75 34 ARG B N 1
ATOM 960 C CA . ARG B 1 34 ? 1.937 -0.822 12.094 1 92.75 34 ARG B CA 1
ATOM 961 C C . ARG B 1 34 ? 0.488 -0.856 11.617 1 92.75 34 ARG B C 1
ATOM 963 O O . ARG B 1 34 ? 0.167 -1.531 10.641 1 92.75 34 ARG B O 1
ATOM 970 N N . MET B 1 35 ? -0.341 -0.102 12.227 1 95.38 35 MET B N 1
ATOM 971 C CA . MET B 1 35 ? -1.77 -0.13 11.93 1 95.38 35 MET B CA 1
ATOM 972 C C . MET B 1 35 ? -2.078 0.676 10.672 1 95.38 35 MET B C 1
ATOM 974 O O . MET B 1 35 ? -3.012 0.352 9.93 1 95.38 35 MET B O 1
ATOM 978 N N . ASN B 1 36 ? -1.336 1.736 10.414 1 96.81 36 ASN B N 1
ATOM 979 C CA . ASN B 1 36 ? -1.586 2.617 9.273 1 96.81 36 ASN B CA 1
ATOM 980 C C . ASN B 1 36 ? -0.285 3.064 8.617 1 96.81 36 ASN B C 1
ATOM 982 O O . ASN B 1 36 ? -0.044 4.262 8.453 1 96.81 36 ASN B O 1
ATOM 986 N N . PRO B 1 37 ? 0.464 2.125 8.203 1 96.19 37 PRO B N 1
ATOM 987 C CA . PRO B 1 37 ? 1.769 2.51 7.66 1 96.19 37 PRO B CA 1
ATOM 988 C C . PRO B 1 37 ? 1.657 3.256 6.332 1 96.19 37 PRO B C 1
ATOM 990 O O . PRO B 1 37 ? 0.925 2.828 5.438 1 96.19 37 PRO B O 1
ATOM 993 N N . GLY B 1 38 ? 2.348 4.383 6.289 1 95.19 38 GLY B N 1
ATOM 994 C CA . GLY B 1 38 ? 2.42 5.125 5.043 1 95.19 38 GLY B CA 1
ATOM 995 C C . GLY B 1 38 ? 1.258 6.082 4.848 1 95.19 38 GLY B C 1
ATOM 996 O O . GLY B 1 38 ? 1.271 6.906 3.932 1 95.19 38 GLY B O 1
ATOM 997 N N . LYS B 1 39 ? 0.203 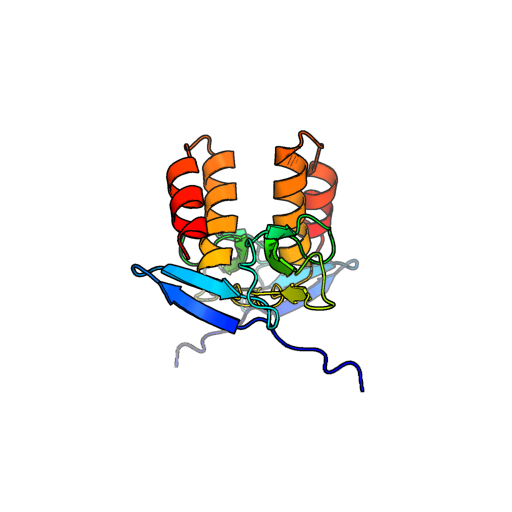5.941 5.691 1 96.62 39 LYS B N 1
ATOM 998 C CA . LYS B 1 39 ? -0.98 6.781 5.52 1 96.62 39 LYS B CA 1
ATOM 999 C C . LYS B 1 39 ? -0.675 8.234 5.863 1 96.62 39 LYS B C 1
ATOM 1001 O O . LYS B 1 39 ? -0.051 8.523 6.887 1 96.62 39 LYS B O 1
ATOM 1006 N N . ARG B 1 40 ? -1.175 9.047 4.938 1 95.94 40 ARG B N 1
ATOM 1007 C CA . ARG B 1 40 ? -0.981 10.469 5.207 1 95.94 40 ARG B CA 1
ATOM 1008 C C . ARG B 1 40 ? -2.092 11.008 6.098 1 95.94 40 ARG B C 1
ATOM 1010 O O . ARG B 1 40 ? -3.232 10.547 6.031 1 95.94 40 ARG B O 1
ATOM 1017 N N . TYR B 1 41 ? -1.688 11.992 6.93 1 96.88 41 TYR B N 1
ATOM 1018 C CA . TYR B 1 41 ? -2.691 12.609 7.793 1 96.88 41 TYR B CA 1
ATOM 1019 C C . TYR B 1 41 ? -2.342 14.055 8.094 1 96.88 41 TYR B C 1
ATOM 1021 O O . TYR B 1 41 ? -1.208 14.492 7.867 1 96.88 41 TYR B O 1
ATOM 1029 N N . VAL B 1 42 ? -3.357 14.781 8.484 1 97 42 VAL B N 1
ATOM 1030 C CA . VAL B 1 42 ? -3.197 16.141 8.984 1 97 42 VAL B CA 1
ATOM 1031 C C . VAL B 1 42 ? -3.799 16.25 10.391 1 97 42 VAL B C 1
ATOM 1033 O O . VAL B 1 42 ? -4.715 15.5 10.734 1 97 42 VAL B O 1
ATOM 1036 N N . LYS B 1 43 ? -3.213 17.156 11.156 1 97.56 43 LYS B N 1
ATOM 1037 C CA . LYS B 1 43 ? -3.75 17.406 12.492 1 97.56 43 LYS B CA 1
ATOM 1038 C C . LYS B 1 43 ? -3.51 18.859 12.922 1 97.56 43 LYS B C 1
ATOM 1040 O O . LYS B 1 43 ? -2.475 19.438 12.594 1 97.56 43 LYS B O 1
ATOM 1045 N N . CYS B 1 44 ? -4.48 19.406 13.562 1 96.88 44 CYS B N 1
ATOM 1046 C CA . CYS B 1 44 ? -4.336 20.734 14.156 1 96.88 44 CYS B CA 1
ATOM 1047 C C . CYS B 1 44 ? -3.828 20.625 15.594 1 96.88 44 CYS B C 1
ATOM 1049 O O . CYS B 1 44 ? -4.336 19.828 16.375 1 96.88 44 CYS B O 1
ATOM 1051 N N . GLY B 1 45 ? -2.814 21.422 15.961 1 95.31 45 GLY B N 1
ATOM 1052 C CA . GLY B 1 45 ? -2.254 21.406 17.297 1 95.31 45 GLY B CA 1
ATOM 1053 C C . GLY B 1 45 ? -3.135 22.109 18.328 1 95.31 45 GLY B C 1
ATOM 1054 O O . GLY B 1 45 ? -2.936 21.953 19.531 1 95.31 45 GLY B O 1
ATOM 1055 N N . GLU B 1 46 ? -4.09 22.859 17.922 1 93.62 46 GLU B N 1
ATOM 1056 C CA . GLU B 1 46 ? -4.902 23.688 18.812 1 93.62 46 GLU B CA 1
ATOM 1057 C C . GLU B 1 46 ? -6.348 23.203 18.859 1 93.62 46 GLU B C 1
ATOM 1059 O O . GLU B 1 46 ? -7.105 23.547 19.766 1 93.62 46 GLU B O 1
ATOM 1064 N N . CYS B 1 47 ? -6.699 22.562 17.859 1 94.81 47 CYS B N 1
ATOM 1065 C CA . CYS B 1 47 ? -8.062 22.047 17.734 1 94.81 47 CYS B CA 1
ATOM 1066 C C . CYS B 1 47 ? -8.07 20.516 17.719 1 94.81 47 CYS B C 1
ATOM 1068 O O . CYS B 1 47 ? -7.031 19.891 17.906 1 94.81 47 CYS B O 1
ATOM 1070 N N . ARG B 1 48 ? -9.344 19.953 17.516 1 93.31 48 ARG B N 1
ATOM 1071 C CA . ARG B 1 48 ? -9.477 18.5 17.531 1 93.31 48 ARG B CA 1
ATOM 1072 C C . ARG B 1 48 ? -9.461 17.922 16.125 1 93.31 48 ARG B C 1
ATOM 1074 O O . ARG B 1 48 ? -9.828 16.766 15.914 1 93.31 48 ARG B O 1
ATOM 1081 N N . VAL B 1 49 ? -9.023 18.797 15.242 1 95.19 49 VAL B N 1
ATOM 1082 C CA . VAL B 1 49 ? -8.992 18.328 13.867 1 95.19 49 VAL B CA 1
ATOM 1083 C C . VAL B 1 49 ? -7.848 17.328 13.688 1 95.19 49 VAL B C 1
ATOM 1085 O O . VAL B 1 49 ? -6.703 17.609 14.039 1 95.19 49 VAL B O 1
ATOM 1088 N N . TYR B 1 50 ? -8.109 16.094 13.328 1 96.88 50 TYR B N 1
ATOM 1089 C CA . TYR B 1 50 ? -7.223 15.008 12.938 1 96.88 50 TYR B CA 1
ATOM 1090 C C . TYR B 1 50 ? -7.855 14.156 11.844 1 96.88 50 TYR B C 1
ATOM 1092 O O . TYR B 1 50 ? -8.906 13.5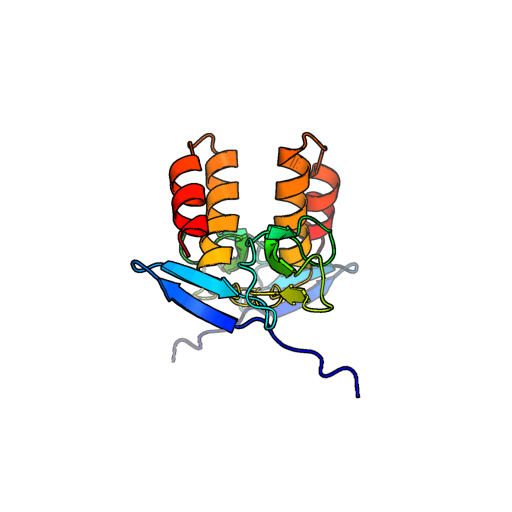39 12.055 1 96.88 50 TYR B O 1
ATOM 1100 N N . GLU B 1 51 ? -7.113 14.094 10.633 1 95.94 51 GLU B N 1
ATOM 1101 C CA . GLU B 1 51 ? -7.738 13.398 9.516 1 95.94 51 GLU B CA 1
ATOM 1102 C C . GLU B 1 51 ? -6.699 12.68 8.656 1 95.94 51 GLU B C 1
ATOM 1104 O O . GLU B 1 51 ? -5.68 13.266 8.289 1 95.94 51 GLU B O 1
ATOM 1109 N N . PHE B 1 52 ? -7.074 11.375 8.453 1 96.44 52 PHE B N 1
ATOM 1110 C CA . PHE B 1 52 ? -6.301 10.664 7.445 1 96.44 52 PHE B CA 1
ATOM 1111 C C . PHE B 1 52 ? -6.688 11.117 6.043 1 96.44 52 PHE B C 1
ATOM 1113 O O . PHE B 1 52 ? -7.867 11.344 5.766 1 96.44 52 PHE B O 1
ATOM 1120 N N . LEU B 1 53 ? -5.664 11.195 5.246 1 94.81 53 LEU B N 1
ATOM 1121 C CA . LEU B 1 53 ? -5.902 11.719 3.902 1 94.81 53 LEU B CA 1
ATOM 1122 C C . LEU B 1 53 ? -6.027 10.586 2.893 1 94.81 53 LEU B C 1
ATOM 1124 O O . LEU B 1 53 ? -6.449 10.805 1.755 1 94.81 53 LEU B O 1
ATOM 1128 N N . ASP B 1 54 ? -5.621 9.414 3.25 1 94.69 54 ASP B N 1
ATOM 1129 C CA . ASP B 1 54 ? -5.668 8.25 2.377 1 94.69 54 ASP B CA 1
ATOM 1130 C C . ASP B 1 54 ? -6.609 7.18 2.932 1 94.69 54 ASP B C 1
ATOM 1132 O O . ASP B 1 54 ? -6.828 7.109 4.145 1 94.69 54 ASP B O 1
ATOM 1136 N N . ASP B 1 55 ? -7.133 6.363 1.959 1 95.06 55 ASP B N 1
ATOM 1137 C CA . ASP B 1 55 ? -7.887 5.188 2.379 1 95.06 55 ASP B CA 1
ATOM 1138 C C . ASP B 1 55 ? -6.961 4.105 2.928 1 95.06 55 ASP B C 1
ATOM 1140 O O . ASP B 1 55 ? -5.738 4.199 2.793 1 95.06 55 ASP B O 1
ATOM 1144 N N . ASP B 1 56 ? -7.648 3.092 3.562 1 94.81 56 ASP B N 1
ATOM 1145 C CA . ASP B 1 56 ? -6.887 1.99 4.145 1 94.81 56 ASP B CA 1
ATOM 1146 C C . ASP B 1 56 ? -6.219 1.149 3.059 1 94.81 56 ASP B C 1
ATOM 1148 O O . ASP B 1 56 ? -6.734 1.042 1.944 1 94.81 56 ASP B O 1
ATOM 1152 N N . LEU B 1 57 ? -5.094 0.651 3.43 1 96.12 57 LEU B N 1
ATOM 1153 C CA . LEU B 1 57 ? -4.488 -0.363 2.572 1 96.12 57 LEU B CA 1
ATOM 1154 C C . LEU B 1 57 ? -5.414 -1.564 2.416 1 96.12 57 LEU B C 1
ATOM 1156 O O . LEU B 1 57 ? -6.238 -1.836 3.291 1 96.12 57 LEU B O 1
ATOM 1160 N N . PRO B 1 58 ? -5.262 -2.195 1.305 1 92.75 58 PRO B N 1
ATOM 1161 C CA . PRO B 1 58 ? -6.301 -3.162 0.939 1 92.75 58 PRO B CA 1
ATOM 1162 C C . PRO B 1 58 ? -6.23 -4.445 1.761 1 92.75 58 PRO B C 1
ATOM 1164 O O . PRO B 1 58 ? -7.164 -5.254 1.737 1 92.75 58 PRO B O 1
ATOM 1167 N N . SER B 1 59 ? -5.164 -4.738 2.482 1 92.69 59 SER B N 1
ATOM 1168 C CA . SER B 1 59 ? -5.023 -5.996 3.209 1 92.69 59 SER B CA 1
ATOM 1169 C C . SER B 1 59 ? -3.941 -5.895 4.281 1 92.69 59 SER B C 1
ATOM 1171 O O . SER B 1 59 ? -3.139 -4.961 4.273 1 92.69 59 SER B O 1
ATOM 1173 N N . GLU B 1 60 ? -4.027 -6.996 5.113 1 92.69 60 GLU B N 1
ATOM 1174 C CA . GLU B 1 60 ? -2.977 -7.098 6.125 1 92.69 60 GLU B CA 1
ATOM 1175 C C . GLU B 1 60 ? -1.61 -7.309 5.477 1 92.69 60 GLU B C 1
ATOM 1177 O O . GLU B 1 60 ? -0.599 -6.809 5.973 1 92.69 60 GLU B O 1
ATOM 1182 N N . TYR B 1 61 ? -1.686 -8.023 4.406 1 92.94 61 TYR B N 1
ATOM 1183 C CA . TYR B 1 61 ? -0.441 -8.25 3.68 1 92.94 61 TYR B CA 1
ATOM 1184 C C . TYR B 1 61 ? 0.223 -6.926 3.312 1 92.94 61 TYR B C 1
ATOM 1186 O O . TYR B 1 61 ? 1.399 -6.711 3.613 1 92.94 61 TYR B O 1
ATOM 1194 N N . TYR B 1 62 ? -0.538 -6.062 2.734 1 94.12 62 TYR B N 1
ATOM 1195 C CA . TYR B 1 62 ? 0.027 -4.785 2.312 1 94.12 62 TYR B CA 1
ATOM 1196 C C . TYR B 1 62 ? 0.455 -3.953 3.516 1 94.12 62 TYR B C 1
ATOM 1198 O O . TYR B 1 62 ? 1.453 -3.23 3.455 1 94.12 62 TYR B O 1
ATOM 1206 N N . LYS B 1 63 ? -0.289 -4.008 4.543 1 94.56 63 LYS B N 1
ATOM 1207 C CA . LYS B 1 63 ? 0.098 -3.281 5.75 1 94.56 63 LYS B CA 1
ATOM 1208 C C . LYS B 1 63 ? 1.468 -3.734 6.25 1 94.56 63 LYS B C 1
ATOM 1210 O O . LYS B 1 63 ? 2.324 -2.904 6.562 1 94.56 63 LYS B O 1
ATOM 1215 N N . GLU B 1 64 ? 1.619 -4.992 6.316 1 93.81 64 GLU B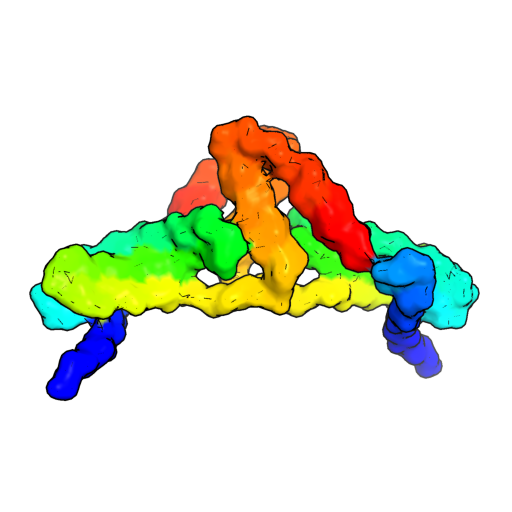 N 1
ATOM 1216 C CA . GLU B 1 64 ? 2.896 -5.527 6.781 1 93.81 64 GLU B CA 1
ATOM 1217 C C . GLU B 1 64 ? 4.023 -5.188 5.812 1 93.81 64 GLU B C 1
ATOM 1219 O O . GLU B 1 64 ? 5.152 -4.922 6.23 1 93.81 64 GLU B O 1
ATOM 1224 N N . LEU B 1 65 ? 3.73 -5.242 4.551 1 93.69 65 LEU B N 1
ATOM 1225 C CA . LEU B 1 65 ? 4.73 -4.922 3.539 1 93.69 65 LEU B CA 1
ATOM 1226 C C . LEU B 1 65 ? 5.227 -3.488 3.701 1 93.69 65 LEU B C 1
ATOM 1228 O O . LEU B 1 65 ? 6.43 -3.248 3.791 1 93.69 65 LEU B O 1
ATOM 1232 N N . VAL B 1 66 ? 4.332 -2.564 3.76 1 93.5 66 VAL B N 1
ATOM 1233 C CA . VAL B 1 66 ? 4.699 -1.157 3.867 1 93.5 66 VAL B CA 1
ATOM 1234 C C . VAL B 1 66 ? 5.363 -0.897 5.219 1 93.5 66 VAL B C 1
ATOM 1236 O O . VAL B 1 66 ? 6.383 -0.208 5.293 1 93.5 66 VAL B O 1
ATOM 1239 N N . PHE B 1 67 ? 4.734 -1.466 6.297 1 94.38 67 PHE B N 1
ATOM 1240 C CA . PHE B 1 67 ? 5.348 -1.34 7.613 1 94.38 67 PHE B CA 1
ATOM 1241 C C . PHE B 1 67 ? 6.781 -1.856 7.594 1 94.38 67 PHE B C 1
ATOM 1243 O O . PHE B 1 67 ? 7.68 -1.235 8.164 1 94.38 67 PHE B O 1
ATOM 1250 N N . GLY B 1 68 ? 7 -2.943 6.977 1 91 68 GLY B N 1
ATOM 1251 C CA . GLY B 1 68 ? 8.336 -3.516 6.863 1 91 68 GLY B CA 1
ATOM 1252 C C . GLY B 1 68 ? 9.328 -2.588 6.188 1 91 68 GLY B C 1
ATOM 1253 O O . GLY B 1 68 ? 10.492 -2.514 6.59 1 91 68 GLY B O 1
ATOM 1254 N N . PHE B 1 69 ? 8.844 -1.996 5.18 1 89.88 69 PHE B N 1
ATOM 1255 C CA . PHE B 1 69 ? 9.711 -1.056 4.48 1 89.88 69 PHE B CA 1
ATOM 1256 C C . PHE B 1 69 ? 10.156 0.063 5.414 1 89.88 69 PHE B C 1
ATOM 1258 O O . PHE B 1 69 ? 11.336 0.438 5.418 1 89.88 69 PHE B O 1
ATOM 1265 N N . PHE B 1 70 ? 9.211 0.527 6.227 1 91.44 70 PHE B N 1
ATOM 1266 C CA . PHE B 1 70 ? 9.562 1.592 7.156 1 91.44 70 PHE B CA 1
ATOM 1267 C C . PHE B 1 70 ? 10.539 1.085 8.219 1 91.44 70 PHE B C 1
ATOM 1269 O O . PHE B 1 70 ? 11.453 1.803 8.617 1 91.44 70 PHE B O 1
ATOM 1276 N N . GLN B 1 71 ? 10.336 -0.1 8.625 1 90.06 71 GLN B N 1
ATOM 1277 C CA . GLN B 1 71 ? 11.25 -0.678 9.609 1 90.06 71 GLN B CA 1
ATOM 1278 C C . GLN B 1 71 ? 12.664 -0.802 9.039 1 90.06 71 GLN B C 1
ATOM 1280 O O . GLN B 1 71 ? 13.648 -0.508 9.719 1 90.06 71 GLN B O 1
ATOM 1285 N N . ARG B 1 72 ? 12.734 -1.204 7.848 1 86.44 72 ARG B N 1
ATOM 1286 C CA . ARG B 1 72 ? 14.031 -1.325 7.18 1 86.44 72 ARG B CA 1
ATOM 1287 C C . ARG B 1 72 ? 14.719 0.032 7.07 1 86.44 72 ARG B C 1
ATOM 1289 O O . ARG B 1 72 ? 15.93 0.133 7.25 1 86.44 72 ARG B O 1
ATOM 1296 N N . GLN B 1 73 ? 13.961 0.989 6.734 1 83.69 73 GLN B N 1
ATOM 1297 C CA . GLN B 1 73 ? 14.5 2.338 6.617 1 83.69 73 GLN B CA 1
ATOM 1298 C C . GLN B 1 73 ? 15.086 2.812 7.945 1 83.69 73 GLN B C 1
ATOM 1300 O O . GLN B 1 73 ? 16.016 3.629 7.965 1 83.69 73 GLN B O 1
ATOM 1305 N N . ARG B 1 74 ? 14.609 2.234 9 1 87.12 74 ARG B N 1
ATOM 1306 C CA . ARG B 1 74 ? 15.094 2.598 10.328 1 87.12 74 ARG B CA 1
ATOM 1307 C C . ARG B 1 74 ? 16.203 1.657 10.789 1 87.12 74 ARG B C 1
ATOM 1309 O O . ARG B 1 74 ? 16.703 1.777 11.906 1 87.12 74 ARG B O 1
ATOM 1316 N N . GLY B 1 75 ? 16.516 0.692 9.867 1 84.44 75 GLY B N 1
ATOM 1317 C CA . GLY B 1 75 ? 17.609 -0.209 10.172 1 84.44 75 GLY B CA 1
ATOM 1318 C C . GLY B 1 75 ? 17.188 -1.444 10.938 1 84.44 75 GLY B C 1
ATOM 1319 O O . GLY B 1 75 ? 18 -2.131 11.547 1 84.44 75 GLY B O 1
ATOM 1320 N N . VAL B 1 76 ? 15.914 -1.646 11.094 1 80.12 76 VAL B N 1
ATOM 1321 C CA . VAL B 1 76 ? 15.391 -2.82 11.789 1 80.12 76 VAL B CA 1
ATOM 1322 C C . VAL B 1 76 ? 15.375 -4.016 10.836 1 80.12 76 VAL B C 1
ATOM 1324 O O . VAL B 1 76 ? 15.078 -3.867 9.648 1 80.12 76 VAL B O 1
ATOM 1327 N N . ASP B 1 77 ? 15.797 -5.129 11.305 1 74.38 77 ASP B N 1
ATOM 1328 C CA . ASP B 1 77 ? 15.758 -6.352 10.508 1 74.38 77 ASP B CA 1
ATOM 1329 C C . ASP B 1 77 ? 14.32 -6.828 10.305 1 74.38 77 ASP B C 1
ATOM 1331 O O . ASP B 1 77 ? 13.648 -7.215 11.266 1 74.38 77 ASP B O 1
ATOM 1335 N N . THR B 1 78 ? 13.781 -6.723 9.039 1 72.5 78 THR B N 1
ATOM 1336 C CA . THR B 1 78 ? 12.383 -7.035 8.758 1 72.5 78 THR B CA 1
ATOM 1337 C C . THR B 1 78 ? 12.25 -8.445 8.188 1 72.5 78 THR B C 1
ATOM 1339 O O . THR B 1 78 ? 11.148 -8.883 7.855 1 72.5 78 THR B O 1
ATOM 1342 N N . ARG B 1 79 ? 13.203 -9.125 8.016 1 64.25 79 ARG B N 1
ATOM 1343 C CA . ARG B 1 79 ? 13.164 -10.477 7.465 1 64.25 79 ARG B CA 1
ATOM 1344 C C . ARG B 1 79 ? 12.102 -11.32 8.164 1 64.25 79 ARG B C 1
ATOM 1346 O O . ARG B 1 79 ? 11.305 -11.992 7.504 1 64.25 79 ARG B O 1
ATOM 1353 N N . PRO B 1 80 ? 12.031 -11.312 9.438 1 60.78 80 PRO B N 1
ATOM 1354 C CA . PRO B 1 80 ? 10.984 -12.102 10.094 1 60.78 80 PRO B CA 1
ATOM 1355 C C . PRO B 1 80 ? 9.578 -11.688 9.656 1 60.78 80 PRO B C 1
ATOM 1357 O O . PRO B 1 80 ? 8.688 -12.531 9.562 1 60.78 80 PRO B O 1
ATOM 1360 N N . MET B 1 81 ? 9.438 -10.461 9.305 1 63.44 81 MET B N 1
ATOM 1361 C CA . MET B 1 81 ? 8.125 -9.961 8.906 1 63.44 81 MET B CA 1
ATOM 1362 C C . MET B 1 81 ? 7.766 -10.438 7.508 1 63.44 81 MET B C 1
ATOM 1364 O O . MET B 1 81 ? 6.641 -10.883 7.27 1 63.44 81 MET B O 1
ATOM 1368 N N . VAL B 1 82 ? 8.672 -10.375 6.703 1 59.53 82 VAL B N 1
ATOM 1369 C CA . VAL B 1 82 ? 8.477 -10.797 5.32 1 59.53 82 VAL B CA 1
ATOM 1370 C C . VAL B 1 82 ? 8.18 -12.289 5.27 1 59.53 82 VAL B C 1
ATOM 1372 O O . VAL B 1 82 ? 7.297 -12.734 4.527 1 59.53 82 VAL B O 1
ATOM 1375 N N . GLU B 1 83 ? 9 -13.023 5.996 1 58.66 83 GLU B N 1
ATOM 1376 C CA . GLU B 1 83 ? 8.781 -14.469 6.062 1 58.66 83 GLU B CA 1
ATOM 1377 C C . GLU B 1 83 ? 7.383 -14.789 6.582 1 58.66 83 GLU B C 1
ATOM 1379 O O . GLU B 1 83 ? 6.746 -15.734 6.113 1 58.66 83 GLU B O 1
ATOM 1384 N N . ALA B 1 84 ? 6.891 -14.023 7.422 1 59.66 84 ALA B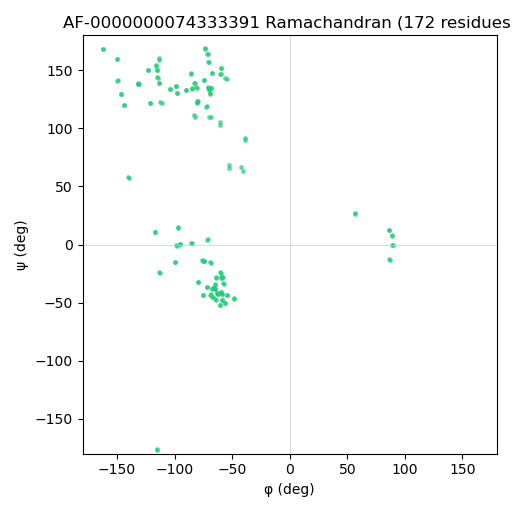 N 1
ATOM 1385 C CA . ALA B 1 84 ? 5.555 -14.219 7.977 1 59.66 84 ALA B CA 1
ATOM 1386 C C . ALA B 1 84 ? 4.48 -13.906 6.938 1 59.66 84 ALA B C 1
ATOM 1388 O O . ALA B 1 84 ? 3.439 -14.57 6.898 1 59.66 84 ALA B O 1
ATOM 1389 N N . LEU B 1 85 ? 4.695 -12.938 6.133 1 60.19 85 LEU B N 1
ATOM 1390 C CA . LEU B 1 85 ? 3.752 -12.523 5.105 1 60.19 85 LEU B CA 1
ATOM 1391 C C . LEU B 1 85 ? 3.643 -13.57 4.004 1 60.19 85 LEU B C 1
ATOM 1393 O O . LEU B 1 85 ? 2.58 -13.734 3.402 1 60.19 85 LEU B O 1
ATOM 1397 N N . GLY B 1 86 ? 4.75 -14.172 3.508 1 52.28 86 GLY B N 1
ATOM 1398 C CA . GLY B 1 86 ? 4.742 -15.25 2.527 1 52.28 86 GLY B CA 1
ATOM 1399 C C . GLY B 1 86 ? 3.961 -16.469 2.98 1 52.28 86 GLY B C 1
ATOM 1400 O O . GLY B 1 86 ? 3.713 -17.375 2.191 1 52.28 86 GLY B O 1
ATOM 1401 N N . LYS B 1 87 ? 3.912 -16.656 4.344 1 47.59 87 LYS B N 1
ATOM 1402 C CA . LYS B 1 87 ? 3.23 -17.844 4.84 1 47.59 87 LYS B CA 1
ATOM 1403 C C . LYS B 1 87 ? 1.722 -17.734 4.645 1 47.59 87 LYS B C 1
ATOM 1405 O O . LYS B 1 87 ? 0.979 -18.656 4.977 1 47.59 87 LYS B O 1
ATOM 1410 N N . VAL B 1 88 ? 1.226 -16.656 3.982 1 39.38 88 VAL B N 1
ATOM 1411 C CA . VAL B 1 88 ? -0.186 -16.797 3.641 1 39.38 88 VAL B CA 1
ATOM 1412 C C . VAL B 1 88 ? -0.322 -17.328 2.215 1 39.38 88 VAL B C 1
ATOM 1414 O O . VAL B 1 88 ? 0.515 -17.047 1.356 1 39.38 88 VAL B O 1
#

Solvent-accessible surface area (backbone atoms only — not comparable to full-atom values): 10407 Å² total; per-residue (Å²): 130,86,67,81,54,67,69,42,77,43,78,54,96,88,24,64,40,41,24,38,87,86,69,44,78,34,62,82,44,70,36,73,44,71,88,46,35,68,35,34,28,36,52,42,95,85,55,87,30,68,44,72,74,54,71,69,68,70,41,70,61,54,29,50,53,49,24,35,52,54,37,40,76,73,69,42,87,39,62,69,56,54,58,57,55,66,60,84,129,86,68,83,56,66,68,42,78,43,78,54,96,89,24,64,40,39,24,39,87,88,69,43,77,33,62,82,43,69,36,74,44,71,90,46,35,70,36,34,29,35,52,41,94,87,55,88,30,68,44,70,73,52,72,69,66,66,39,71,63,53,30,51,52,49,25,36,51,55,37,40,76,72,68,42,87,39,62,71,55,54,59,55,56,67,60,83

Nearest PDB structures (foldseek):
  4bub-assembly2_B  TM=3.675E-01  e=2.293E+00  Thermotoga maritima
  3fi4-assembly1_A  TM=4.572E-01  e=8.138E+00  Homo sapiens
  4cvl-assembly1_A  TM=3.548E-01  e=5.667E+00  Pseudomonas aeruginosa PAO1
  2d0p-assembly1_C  TM=2.546E-01  e=3.715E+00  Klebsiella oxytoca
  4bub-assembly2_B  TM=3.673E-01  e=2.293E+00  Thermotoga maritima

Organism: Artemisia annua (NCBI:txid35608)

Secondary structure (DSSP, 8-state):
-----PPEEEEETTEEEEE-TTSPEEPEEE--SSSSTT-EEEE-SSSS-EEE-SPPPS-HHHHHHHHHHHHHHTT---HHHHHHHTT-/-----PPEEEEETTEEEEE-TTS-EE-EEE--SSSSTT-EEEE-SSSS-EEE-SPPPS-HHHHHHHHHHHHHHTT---HHHHHHHHT-

Foldseek 3Di:
DLPLFEWDWDQDPNDIWTAGPVGDTWDWDADLDLQAHRWIWTDDPVGGHIDTPDDGDPDNLVSLVRNLVVCVVVVHDCVVSVVVSVVD/DLPLFEWDWDQDPNDIWTAGPVGDTWDWDADLDLQAHRWIWTDDPVGGHIDTPDDGDPDNLVSLVRNLVVCVVVVHDCVVSVVVSVVD